Protein AF-A0A2D7Y5L9-F1 (afdb_monomer)

Nearest PDB structures (foldseek):
  1utx-assembly1_B  TM=8.898E-01  e=7.455E-01  Enterococcus faecalis
  3op9-assembly1_A  TM=8.907E-01  e=6.984E-01  Listeria innocua
  1jh9-assembly1_A-2  TM=6.437E-01  e=5.379E-01  Escherichia coli
  4ia8-assembly1_B  TM=8.920E-01  e=2.119E+00  Enterobacter sp. RFL1396
  2ox6-assembly2_C  TM=4.396E-01  e=1.342E+00  Shewanella oneidensis MR-1

pLDDT: mean 82.55, std 9.27, range [56.09, 93.94]

Sequence (67 aa):
MGGLLYGAHWQAELARALDVSLRNVQYMTAGDRTVHDGIARDLLNLLREQHAGQAEAIAQLEAKLEG

Solvent-accessible surface area (backbone atoms only — not comparable to full-atom values): 3911 Å² total; per-residue (Å²): 120,54,52,81,78,54,42,98,55,16,57,58,54,49,13,61,75,68,74,46,55,51,66,57,43,51,35,47,74,70,63,79,38,86,78,51,70,68,58,52,48,52,52,52,49,53,53,51,54,51,51,51,54,49,51,51,53,50,53,56,51,52,56,64,75,78,107

Structure (mmCIF, N/CA/C/O backb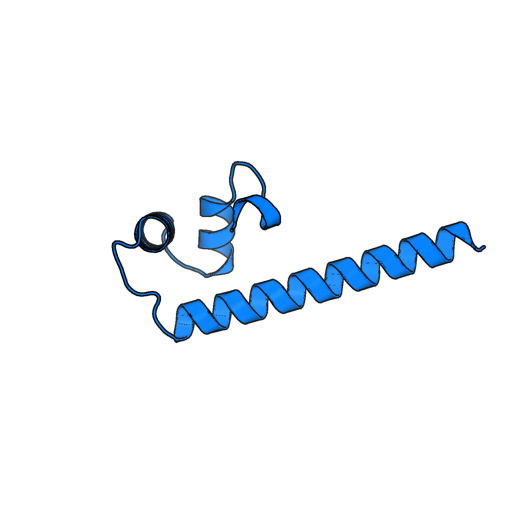one):
data_AF-A0A2D7Y5L9-F1
#
_entry.id   AF-A0A2D7Y5L9-F1
#
loop_
_atom_site.group_PDB
_atom_site.id
_atom_site.type_symbol
_atom_site.label_atom_id
_atom_site.label_alt_id
_atom_site.label_comp_id
_atom_site.label_asym_id
_atom_site.label_entity_id
_atom_site.label_seq_id
_atom_site.pdbx_PDB_ins_code
_atom_site.Cartn_x
_atom_site.Cartn_y
_atom_site.Cartn_z
_atom_site.occupancy
_atom_site.B_iso_or_equiv
_atom_site.auth_seq_id
_atom_site.auth_comp_id
_atom_site.auth_asym_id
_atom_site.auth_atom_id
_atom_site.pdbx_PDB_model_num
ATOM 1 N N . MET A 1 1 ? 0.832 9.240 -7.430 1.00 56.09 1 MET A N 1
ATOM 2 C CA . MET A 1 1 ? 0.003 8.115 -6.941 1.00 56.09 1 MET A CA 1
ATOM 3 C C . MET A 1 1 ? 0.648 7.381 -5.769 1.00 56.09 1 MET A C 1
ATOM 5 O O . MET A 1 1 ? 0.067 7.446 -4.702 1.00 56.09 1 MET A O 1
ATOM 9 N N . GLY A 1 2 ? 1.835 6.768 -5.862 1.00 56.62 2 GLY A N 1
ATOM 10 C CA . GLY A 1 2 ? 2.354 5.997 -4.714 1.00 56.62 2 GLY A CA 1
ATOM 11 C C . GLY A 1 2 ? 2.838 6.808 -3.498 1.00 56.62 2 GLY A C 1
ATOM 12 O O . GLY A 1 2 ? 2.841 6.277 -2.393 1.00 56.62 2 GLY A O 1
ATOM 13 N N . GLY A 1 3 ? 3.141 8.106 -3.641 1.00 58.75 3 GLY A N 1
ATOM 14 C CA . GLY A 1 3 ? 3.475 8.973 -2.496 1.00 58.75 3 GLY A CA 1
ATOM 15 C C . GLY A 1 3 ? 2.365 9.075 -1.437 1.00 58.75 3 GLY A C 1
ATOM 16 O O . GLY A 1 3 ? 2.663 9.301 -0.270 1.00 58.75 3 GLY A O 1
ATOM 17 N N . LEU A 1 4 ? 1.107 8.834 -1.826 1.00 64.56 4 LEU A N 1
ATOM 18 C CA . LEU A 1 4 ? -0.035 8.740 -0.907 1.00 64.56 4 LEU A CA 1
ATOM 19 C C . LEU A 1 4 ? -0.045 7.441 -0.085 1.00 64.56 4 LEU A C 1
ATOM 21 O O . LEU A 1 4 ? -0.633 7.425 0.987 1.00 64.56 4 LEU A O 1
ATOM 25 N N . LEU A 1 5 ? 0.595 6.370 -0.569 1.00 61.19 5 LEU A N 1
ATOM 26 C CA . LEU A 1 5 ? 0.608 5.066 0.104 1.00 61.19 5 LEU A CA 1
ATOM 27 C C . LEU A 1 5 ? 1.790 4.914 1.069 1.00 61.19 5 LEU A C 1
ATOM 29 O O . LEU A 1 5 ? 1.651 4.253 2.092 1.00 61.19 5 LEU A O 1
ATOM 33 N N . TYR A 1 6 ? 2.939 5.520 0.750 1.00 65.06 6 TYR A N 1
ATOM 34 C CA . TYR A 1 6 ? 4.216 5.214 1.416 1.00 65.06 6 TYR A CA 1
ATOM 35 C C . TYR A 1 6 ? 5.115 6.443 1.682 1.00 65.06 6 TYR A C 1
ATOM 37 O O . TYR A 1 6 ? 6.252 6.296 2.132 1.00 65.06 6 TYR A O 1
ATOM 45 N N . GLY A 1 7 ? 4.667 7.667 1.382 1.00 71.31 7 GLY A N 1
ATOM 46 C CA . GLY A 1 7 ? 5.473 8.876 1.594 1.00 71.31 7 GLY A CA 1
ATOM 47 C C . GLY A 1 7 ? 6.698 8.975 0.671 1.00 71.31 7 GLY A C 1
ATOM 48 O O . GLY A 1 7 ? 6.662 8.543 -0.479 1.00 71.31 7 GLY A O 1
ATOM 49 N N . ALA A 1 8 ? 7.799 9.573 1.143 1.00 75.12 8 ALA A N 1
ATOM 50 C CA . ALA A 1 8 ? 8.967 9.902 0.308 1.00 75.12 8 ALA A CA 1
ATOM 51 C C . ALA A 1 8 ? 9.658 8.680 -0.335 1.00 75.12 8 ALA A C 1
ATOM 53 O O . ALA A 1 8 ? 10.237 8.799 -1.413 1.00 75.12 8 ALA A O 1
ATOM 54 N N . HIS A 1 9 ? 9.559 7.498 0.281 1.00 79.94 9 HIS A N 1
ATOM 55 C CA . HIS A 1 9 ? 10.211 6.266 -0.186 1.00 79.94 9 HIS A CA 1
ATOM 56 C C . HIS A 1 9 ? 9.286 5.341 -0.982 1.00 79.94 9 HIS A C 1
ATOM 58 O O . HIS A 1 9 ? 9.595 4.167 -1.194 1.00 79.94 9 HIS A O 1
ATOM 64 N N . TRP A 1 10 ? 8.164 5.867 -1.471 1.00 83.12 10 TRP A N 1
ATOM 65 C CA . TRP A 1 10 ? 7.103 5.050 -2.041 1.00 83.12 10 TRP A CA 1
ATOM 66 C C . TRP A 1 10 ? 7.487 4.167 -3.217 1.00 83.12 10 TRP A C 1
ATOM 68 O O . TRP A 1 10 ? 6.884 3.117 -3.398 1.00 83.12 10 TRP A O 1
ATOM 78 N N . GLN A 1 11 ? 8.477 4.561 -4.017 1.00 84.94 11 GLN A N 1
ATOM 79 C CA . GLN A 1 11 ? 8.909 3.745 -5.149 1.00 84.94 11 GLN A CA 1
ATOM 80 C C . GLN A 1 11 ? 9.606 2.458 -4.687 1.00 84.94 11 GLN A C 1
ATOM 82 O O . GLN A 1 11 ? 9.430 1.418 -5.315 1.00 84.94 11 GLN A O 1
ATOM 8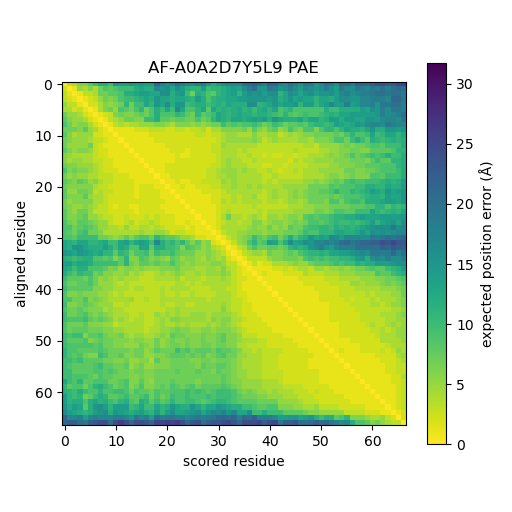7 N N . ALA A 1 12 ? 10.372 2.513 -3.592 1.00 86.69 12 ALA A N 1
ATOM 88 C CA . ALA A 1 12 ? 11.065 1.351 -3.039 1.00 86.69 12 ALA A CA 1
ATOM 89 C C . ALA A 1 12 ? 10.100 0.406 -2.316 1.00 86.69 12 ALA A C 1
ATOM 91 O O . ALA A 1 12 ? 10.182 -0.806 -2.496 1.00 86.69 12 ALA A O 1
ATOM 92 N N . GLU A 1 13 ? 9.159 0.960 -1.553 1.00 85.00 13 GLU A N 1
ATOM 93 C CA . GLU A 1 13 ? 8.123 0.169 -0.883 1.00 85.00 13 GLU A CA 1
ATOM 94 C C . GLU A 1 13 ? 7.184 -0.496 -1.893 1.00 85.00 13 GLU A C 1
ATOM 96 O O . GLU A 1 13 ? 6.924 -1.693 -1.801 1.00 85.00 13 GLU A O 1
ATOM 101 N N . LEU A 1 14 ? 6.769 0.234 -2.933 1.00 84.50 14 LEU A N 1
ATOM 102 C CA . LEU A 1 14 ? 5.942 -0.326 -3.998 1.00 84.50 14 LEU A CA 1
ATOM 103 C C . LEU A 1 14 ? 6.673 -1.425 -4.780 1.00 84.50 14 LEU A C 1
ATOM 105 O O . LEU A 1 14 ? 6.065 -2.428 -5.137 1.00 84.50 14 LEU A O 1
ATOM 109 N N . ALA A 1 15 ? 7.975 -1.260 -5.030 1.00 89.12 15 ALA A N 1
ATOM 110 C CA . ALA A 1 15 ? 8.789 -2.281 -5.685 1.00 89.12 15 ALA A CA 1
ATOM 111 C C . ALA A 1 15 ? 8.808 -3.590 -4.881 1.00 89.12 15 ALA A C 1
ATOM 113 O O . ALA A 1 15 ? 8.605 -4.656 -5.455 1.00 89.12 15 ALA A O 1
ATOM 114 N N . ARG A 1 16 ? 8.985 -3.506 -3.555 1.00 87.50 16 ARG A N 1
ATOM 115 C CA . ARG A 1 16 ? 8.920 -4.677 -2.667 1.00 87.50 16 ARG A CA 1
ATOM 116 C C . ARG A 1 16 ? 7.536 -5.308 -2.652 1.00 87.50 16 ARG A C 1
ATOM 118 O O . ARG A 1 16 ? 7.431 -6.522 -2.737 1.00 87.50 16 ARG A O 1
ATOM 125 N N . ALA A 1 17 ? 6.494 -4.491 -2.550 1.00 85.75 17 ALA A N 1
ATOM 126 C CA . ALA A 1 17 ? 5.132 -4.987 -2.421 1.00 85.75 17 ALA A CA 1
ATOM 127 C C . ALA A 1 17 ? 4.611 -5.664 -3.700 1.00 85.75 17 ALA A C 1
ATOM 129 O O . ALA A 1 17 ? 3.802 -6.580 -3.624 1.00 85.75 17 ALA A O 1
ATOM 130 N N . LEU A 1 18 ? 5.099 -5.232 -4.864 1.00 84.62 18 LEU A N 1
ATOM 131 C CA . LEU A 1 18 ? 4.780 -5.833 -6.161 1.00 84.62 18 LEU A CA 1
ATOM 132 C C . LEU A 1 18 ? 5.790 -6.910 -6.596 1.00 84.62 18 LEU A C 1
ATOM 134 O O . LEU A 1 18 ? 5.661 -7.426 -7.700 1.00 84.62 18 LEU A O 1
ATOM 138 N N . ASP A 1 19 ? 6.811 -7.204 -5.784 1.00 87.19 19 ASP A N 1
ATOM 139 C CA . ASP A 1 19 ? 7.935 -8.093 -6.124 1.00 87.19 19 ASP A CA 1
ATOM 140 C C . ASP A 1 19 ? 8.583 -7.778 -7.493 1.00 87.19 19 ASP A C 1
ATOM 142 O O . ASP A 1 19 ? 8.859 -8.638 -8.330 1.00 87.19 19 ASP A O 1
ATOM 146 N N . VAL A 1 20 ? 8.823 -6.489 -7.753 1.00 86.75 20 VAL A N 1
ATOM 147 C CA . VAL A 1 20 ? 9.481 -6.004 -8.976 1.00 86.75 20 VAL A CA 1
ATOM 148 C C . VAL A 1 20 ? 10.698 -5.146 -8.65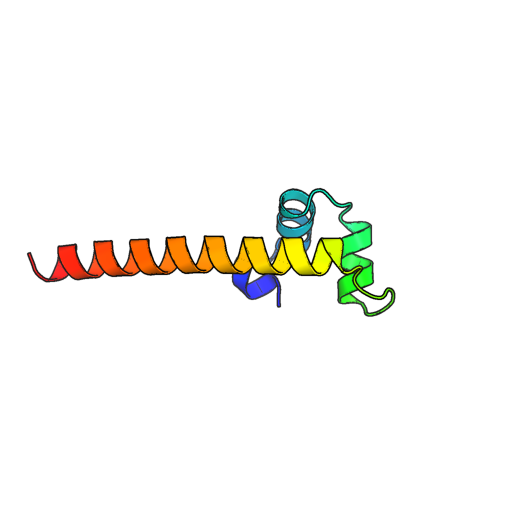2 1.00 86.75 20 VAL A C 1
ATOM 150 O O . VAL A 1 20 ? 10.854 -4.603 -7.563 1.00 86.75 20 VAL A O 1
ATOM 153 N N . SER A 1 21 ? 11.581 -4.953 -9.634 1.00 88.56 21 SER A N 1
ATOM 154 C CA . SER A 1 21 ? 12.719 -4.046 -9.456 1.00 88.56 21 SER A CA 1
ATOM 155 C C . SER A 1 21 ? 12.279 -2.582 -9.302 1.00 88.56 21 SER A C 1
ATOM 157 O O . SER A 1 21 ? 11.362 -2.113 -9.981 1.00 88.56 21 SER A O 1
ATOM 159 N N . LEU A 1 22 ? 13.017 -1.809 -8.496 1.00 88.00 22 LEU A N 1
ATOM 160 C CA . LEU A 1 22 ? 12.830 -0.354 -8.375 1.00 88.00 22 LEU A CA 1
ATOM 161 C C . LEU A 1 22 ? 12.895 0.353 -9.740 1.00 88.00 22 LEU A C 1
ATOM 163 O O . LEU A 1 22 ? 12.154 1.298 -9.996 1.00 88.00 22 LEU A O 1
ATOM 167 N N . ARG A 1 23 ? 13.743 -0.147 -10.645 1.00 85.81 23 ARG A N 1
ATOM 168 C CA . ARG A 1 23 ? 13.868 0.358 -12.015 1.00 85.81 23 ARG A CA 1
ATOM 169 C C . ARG A 1 23 ? 12.583 0.145 -12.827 1.00 85.81 23 ARG A C 1
ATOM 171 O O . ARG A 1 23 ? 12.195 1.042 -13.567 1.00 85.81 23 ARG A O 1
ATOM 178 N N . ASN A 1 24 ? 11.894 -0.991 -12.668 1.00 83.12 24 ASN A N 1
ATOM 179 C CA . ASN A 1 24 ? 10.579 -1.197 -13.287 1.00 83.12 24 ASN A CA 1
ATOM 180 C C . ASN A 1 24 ? 9.556 -0.190 -12.759 1.00 83.12 24 ASN A C 1
ATOM 182 O O . ASN A 1 24 ? 8.830 0.396 -13.556 1.00 83.12 24 ASN A O 1
ATOM 186 N N . VAL A 1 25 ? 9.533 0.061 -11.445 1.00 85.00 25 VAL A N 1
ATOM 187 C CA . VAL A 1 25 ? 8.658 1.089 -10.858 1.00 85.00 25 VAL A CA 1
ATOM 188 C C . VAL A 1 25 ? 8.964 2.463 -11.446 1.00 85.00 25 VAL A C 1
ATOM 190 O O . VAL A 1 25 ? 8.051 3.139 -11.904 1.00 85.00 25 VAL A O 1
ATOM 193 N N . GLN A 1 26 ? 10.237 2.849 -11.529 1.00 85.75 26 GLN A N 1
ATOM 194 C CA . GLN A 1 26 ? 10.643 4.124 -12.124 1.00 85.75 26 GLN A CA 1
ATOM 195 C C . GLN A 1 26 ? 10.181 4.260 -13.583 1.00 85.75 26 GLN A C 1
ATOM 197 O O . GLN A 1 26 ? 9.565 5.272 -13.915 1.00 85.75 26 GLN A O 1
ATOM 202 N N . TYR A 1 27 ? 10.376 3.234 -14.420 1.00 83.44 27 TYR A N 1
ATOM 203 C CA . TYR A 1 27 ? 9.900 3.243 -15.811 1.00 83.44 27 TYR A CA 1
ATOM 204 C C . TYR A 1 27 ? 8.375 3.346 -15.925 1.00 83.44 27 TYR A C 1
ATOM 206 O O . TYR A 1 27 ? 7.878 4.105 -16.754 1.00 83.44 27 TYR A O 1
ATOM 214 N N . MET A 1 28 ? 7.625 2.633 -15.078 1.00 80.00 28 MET A N 1
ATOM 215 C CA . MET A 1 28 ? 6.161 2.742 -15.044 1.00 80.00 28 MET A CA 1
ATOM 216 C C . MET A 1 28 ? 5.716 4.153 -14.645 1.00 80.00 28 MET A C 1
ATOM 218 O O . MET A 1 28 ? 4.760 4.683 -15.200 1.00 80.00 28 MET A O 1
ATOM 222 N N . THR A 1 29 ? 6.425 4.791 -13.711 1.00 81.00 29 THR A N 1
ATOM 223 C CA . THR A 1 29 ? 6.092 6.149 -13.252 1.00 81.00 29 THR A CA 1
ATOM 224 C C . THR A 1 29 ? 6.502 7.245 -14.226 1.00 81.00 29 THR A C 1
ATOM 226 O O . THR A 1 29 ? 5.873 8.298 -14.241 1.00 81.00 29 THR A O 1
ATOM 229 N N . ALA A 1 30 ? 7.526 6.993 -15.042 1.00 81.94 30 ALA A N 1
ATOM 230 C CA . ALA A 1 30 ? 7.943 7.878 -16.123 1.00 81.94 30 ALA A CA 1
ATOM 231 C C . ALA A 1 30 ? 6.999 7.805 -17.339 1.00 81.94 30 ALA A C 1
ATOM 233 O O . ALA A 1 30 ? 7.033 8.691 -18.185 1.00 81.94 30 ALA A O 1
ATOM 234 N N . GLY A 1 31 ? 6.150 6.772 -17.423 1.00 75.12 31 GLY A N 1
ATOM 235 C CA . GLY A 1 31 ? 5.310 6.506 -18.595 1.00 75.12 31 GLY A CA 1
ATOM 236 C C . GLY A 1 31 ? 6.062 5.837 -19.752 1.00 75.12 31 GLY A C 1
ATOM 237 O O . GLY A 1 31 ? 5.484 5.634 -20.815 1.00 75.12 31 GLY A O 1
ATOM 238 N N . ASP A 1 32 ? 7.325 5.452 -19.539 1.00 69.19 32 ASP A N 1
ATOM 239 C CA . ASP A 1 32 ? 8.208 4.860 -20.554 1.00 69.19 32 ASP A CA 1
ATOM 240 C C . ASP A 1 32 ? 7.853 3.404 -20.895 1.00 69.19 32 ASP A C 1
ATOM 242 O O . ASP A 1 32 ? 8.281 2.871 -21.920 1.00 69.19 32 ASP A O 1
ATOM 246 N N . ARG A 1 33 ? 7.089 2.726 -20.029 1.00 70.69 33 ARG A N 1
ATOM 247 C CA . ARG A 1 33 ? 6.566 1.376 -20.277 1.00 70.69 33 ARG A CA 1
ATOM 248 C C . ARG A 1 33 ? 5.099 1.275 -19.903 1.00 70.69 33 ARG A C 1
ATOM 250 O O . ARG A 1 33 ? 4.690 1.713 -18.829 1.00 70.69 33 ARG A O 1
ATOM 257 N N . THR A 1 34 ? 4.339 0.599 -20.758 1.00 72.62 34 THR A N 1
ATOM 258 C CA . THR A 1 34 ? 2.980 0.153 -20.457 1.00 72.62 34 THR A CA 1
ATOM 259 C C . T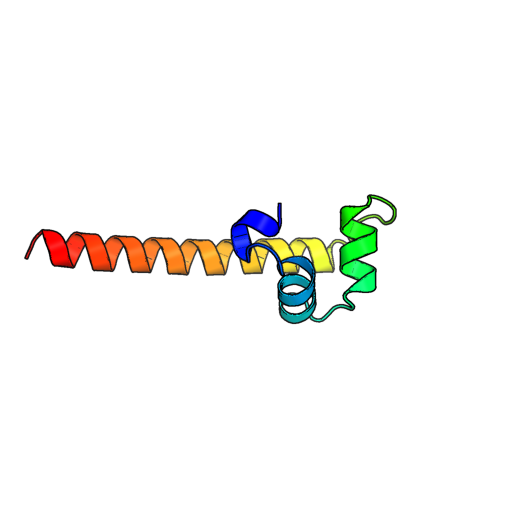HR A 1 34 ? 3.003 -0.782 -19.250 1.00 72.62 34 THR A C 1
ATOM 261 O O . THR A 1 34 ? 3.793 -1.728 -19.194 1.00 72.62 34 THR A O 1
ATOM 264 N N . VAL A 1 35 ? 2.137 -0.510 -18.275 1.00 74.44 35 VAL A N 1
ATOM 265 C CA . VAL A 1 35 ? 1.939 -1.388 -17.118 1.00 74.44 35 VAL A CA 1
ATOM 266 C C . VAL A 1 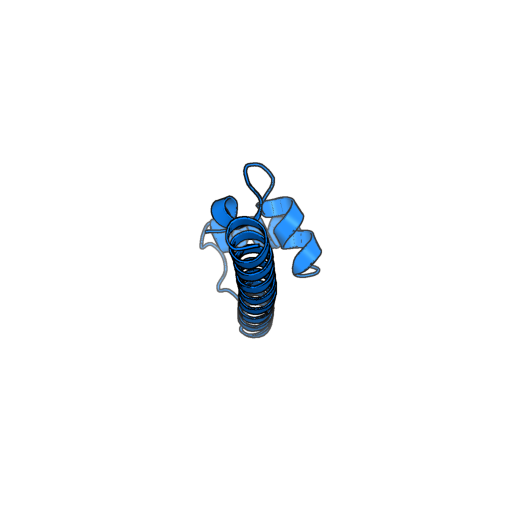35 ? 1.293 -2.674 -17.620 1.00 74.44 35 VAL A C 1
ATOM 268 O O . VAL A 1 35 ? 0.231 -2.633 -18.235 1.00 74.44 35 VAL A O 1
ATOM 271 N N . HIS A 1 36 ? 1.948 -3.809 -17.388 1.00 81.31 36 HIS A N 1
ATOM 272 C CA . HIS A 1 36 ? 1.404 -5.110 -17.762 1.00 81.31 36 HIS A CA 1
ATOM 273 C C . HIS A 1 36 ? 0.196 -5.462 -16.880 1.00 81.31 36 HIS A C 1
ATOM 275 O O . HIS A 1 36 ? 0.210 -5.170 -15.683 1.00 81.31 36 HIS A O 1
ATOM 281 N N . ASP A 1 37 ? -0.803 -6.151 -17.438 1.00 81.25 37 ASP A N 1
ATOM 282 C CA . ASP A 1 37 ? -2.067 -6.479 -16.756 1.00 81.25 37 ASP A CA 1
ATOM 283 C C . ASP A 1 37 ? -1.879 -7.183 -15.403 1.00 81.25 37 ASP A C 1
ATOM 285 O O . ASP A 1 37 ? -2.633 -6.935 -14.464 1.00 81.25 37 ASP A O 1
ATOM 289 N N . GLY A 1 38 ? -0.849 -8.027 -15.285 1.00 83.44 38 GLY A N 1
ATOM 290 C CA . GLY A 1 38 ? -0.464 -8.666 -14.018 1.00 83.44 38 GLY A CA 1
ATOM 291 C C . GLY A 1 38 ? -0.101 -7.646 -12.935 1.00 83.44 38 GLY A C 1
ATOM 292 O O . GLY A 1 38 ? -0.731 -7.616 -11.886 1.00 83.44 38 GLY A O 1
ATOM 293 N N . ILE A 1 39 ? 0.811 -6.719 -13.246 1.00 82.44 39 ILE A N 1
ATOM 294 C CA . ILE A 1 39 ? 1.229 -5.657 -12.317 1.00 82.44 39 ILE A CA 1
ATOM 295 C C . ILE A 1 39 ? 0.053 -4.733 -11.981 1.00 82.44 39 ILE A C 1
ATOM 297 O O . ILE A 1 39 ? -0.098 -4.306 -10.839 1.00 82.44 39 ILE A O 1
ATOM 301 N N . ALA A 1 40 ? -0.807 -4.428 -12.958 1.00 83.06 40 ALA A N 1
ATOM 302 C CA . ALA A 1 40 ? -2.006 -3.630 -12.718 1.00 83.06 40 ALA A CA 1
ATOM 303 C C . ALA A 1 40 ? -2.973 -4.329 -11.747 1.00 83.06 40 ALA A C 1
ATOM 305 O O . ALA A 1 40 ? -3.560 -3.680 -10.880 1.00 83.06 40 ALA A O 1
ATOM 306 N N . ARG A 1 41 ? -3.124 -5.653 -11.864 1.00 87.06 41 ARG A N 1
ATOM 307 C CA . ARG A 1 41 ? -3.947 -6.457 -10.955 1.00 87.06 41 ARG A CA 1
ATOM 308 C C . ARG A 1 41 ? -3.357 -6.519 -9.551 1.00 87.06 41 ARG A C 1
ATOM 310 O O . ARG A 1 41 ? -4.102 -6.326 -8.594 1.00 87.06 41 ARG A O 1
ATOM 317 N N . ASP A 1 42 ? -2.050 -6.714 -9.437 1.00 86.56 42 ASP A N 1
ATOM 318 C CA . ASP A 1 42 ? -1.356 -6.740 -8.148 1.00 86.56 42 ASP A CA 1
ATOM 319 C C . ASP A 1 42 ? -1.459 -5.383 -7.443 1.00 86.56 42 ASP A C 1
ATOM 321 O O . ASP A 1 42 ? -1.794 -5.312 -6.262 1.00 86.56 42 ASP A O 1
ATOM 325 N N . LEU A 1 43 ? -1.313 -4.287 -8.195 1.00 83.75 43 LEU A N 1
ATOM 326 C CA . LEU A 1 43 ? -1.509 -2.934 -7.680 1.00 83.75 43 LEU A CA 1
ATOM 327 C C . LEU A 1 43 ? -2.946 -2.700 -7.190 1.00 83.75 43 LEU A C 1
ATOM 329 O O . LEU A 1 43 ? -3.149 -2.098 -6.137 1.00 83.75 43 LEU A O 1
ATOM 333 N N . LEU A 1 44 ? -3.951 -3.176 -7.930 1.00 86.81 44 LEU A N 1
ATOM 334 C CA . LEU A 1 44 ? -5.354 -3.076 -7.516 1.00 86.81 44 LEU A CA 1
ATOM 335 C C . LEU A 1 44 ? -5.646 -3.874 -6.242 1.00 86.81 44 LEU A C 1
ATOM 337 O O . LEU A 1 44 ? -6.412 -3.402 -5.401 1.00 86.81 44 LEU A O 1
ATOM 341 N N . ASN A 1 45 ? -5.061 -5.062 -6.092 1.00 89.12 45 ASN A N 1
ATOM 342 C CA . ASN A 1 45 ? -5.222 -5.877 -4.888 1.00 89.12 45 ASN A CA 1
ATOM 343 C C . ASN A 1 45 ? -4.583 -5.196 -3.677 1.00 89.12 45 ASN A C 1
ATOM 345 O O . ASN A 1 45 ? -5.256 -5.013 -2.665 1.00 89.12 45 ASN A O 1
ATOM 349 N N . LEU A 1 46 ? -3.352 -4.706 -3.830 1.00 87.25 46 LEU A N 1
ATOM 350 C CA . LEU A 1 46 ? -2.647 -3.965 -2.789 1.00 87.25 46 LEU A CA 1
ATOM 351 C C . LEU A 1 46 ? -3.452 -2.748 -2.301 1.00 87.25 46 LEU A C 1
ATOM 353 O O . LEU A 1 46 ? -3.612 -2.532 -1.101 1.00 87.25 46 LEU A O 1
ATOM 357 N N . LEU A 1 47 ? -4.017 -1.974 -3.232 1.00 85.69 47 LEU A N 1
ATOM 358 C CA . LEU A 1 47 ? -4.857 -0.820 -2.901 1.00 85.69 47 LEU A CA 1
ATOM 359 C C . LEU A 1 47 ? -6.116 -1.214 -2.115 1.00 85.69 47 LEU A C 1
ATOM 361 O O . LEU A 1 47 ? -6.516 -0.499 -1.196 1.00 85.69 47 LEU A O 1
ATOM 365 N N . ARG A 1 48 ? -6.748 -2.341 -2.462 1.00 89.19 48 ARG A N 1
ATOM 366 C CA . ARG A 1 48 ? -7.944 -2.841 -1.765 1.00 89.19 48 ARG A CA 1
ATOM 367 C C . ARG A 1 48 ? -7.625 -3.313 -0.354 1.00 89.19 48 ARG A C 1
ATOM 369 O O . ARG A 1 48 ? -8.367 -2.978 0.564 1.00 89.19 48 ARG A O 1
ATOM 376 N N . GLU A 1 49 ? -6.537 -4.057 -0.186 1.00 88.56 49 GLU A N 1
ATOM 377 C CA . GLU A 1 49 ? -6.080 -4.540 1.121 1.00 88.56 49 GLU A CA 1
ATOM 378 C C . GLU A 1 49 ? -5.754 -3.375 2.054 1.00 88.56 49 GLU A C 1
ATOM 380 O O . GLU A 1 49 ? -6.230 -3.329 3.190 1.00 88.56 49 GLU A O 1
ATOM 385 N N . GLN A 1 50 ? -5.023 -2.377 1.551 1.00 86.06 50 GLN A N 1
ATOM 386 C CA . GLN A 1 50 ? -4.689 -1.192 2.333 1.00 86.06 50 GLN A CA 1
ATOM 387 C C . GLN A 1 50 ? -5.938 -0.386 2.716 1.00 86.06 50 GLN A C 1
ATOM 389 O O . GLN A 1 50 ? -6.056 0.042 3.863 1.00 86.06 50 GLN A O 1
ATOM 394 N N . HIS A 1 51 ? -6.892 -0.216 1.796 1.00 87.50 51 HIS A N 1
ATOM 395 C CA . HIS A 1 51 ? -8.155 0.462 2.090 1.00 87.50 51 HIS A CA 1
ATOM 396 C C . HIS A 1 51 ? -8.987 -0.289 3.142 1.00 87.50 51 HIS A C 1
ATOM 398 O O . HIS A 1 51 ? -9.560 0.336 4.032 1.00 87.50 51 HIS A O 1
ATOM 404 N N . ALA A 1 52 ? -9.042 -1.622 3.074 1.00 88.94 52 ALA A N 1
ATOM 405 C CA . ALA A 1 52 ? -9.741 -2.433 4.069 1.00 88.94 52 ALA A CA 1
ATOM 406 C C . ALA A 1 52 ? -9.118 -2.272 5.467 1.00 88.94 52 ALA A C 1
ATOM 408 O O . ALA A 1 52 ? -9.841 -2.009 6.426 1.00 88.94 52 ALA A O 1
ATOM 409 N N . GLY A 1 53 ? -7.786 -2.333 5.570 1.00 87.50 53 GLY A N 1
ATOM 410 C CA . GLY A 1 53 ? -7.083 -2.117 6.838 1.00 87.50 53 GLY A CA 1
ATOM 411 C C . GLY A 1 53 ? -7.262 -0.699 7.394 1.00 87.50 53 GLY A C 1
ATOM 412 O O . GLY A 1 53 ? -7.419 -0.518 8.599 1.00 87.50 53 GLY A O 1
ATOM 413 N N . GLN A 1 54 ? -7.299 0.317 6.525 1.00 87.88 54 GLN A N 1
ATOM 414 C CA . GLN A 1 54 ? -7.600 1.695 6.927 1.00 87.88 54 GLN A CA 1
ATOM 415 C C . GLN A 1 54 ? -9.030 1.839 7.459 1.00 87.88 54 GLN A C 1
ATOM 417 O O . GLN A 1 54 ? -9.223 2.463 8.500 1.00 87.88 54 GLN A O 1
ATOM 422 N N . ALA A 1 55 ? -10.018 1.250 6.781 1.00 91.31 55 ALA A N 1
ATOM 423 C CA . ALA A 1 55 ? -11.409 1.274 7.226 1.00 91.31 55 ALA A CA 1
ATOM 424 C C . ALA A 1 55 ? -11.586 0.581 8.587 1.00 91.31 55 ALA A C 1
ATOM 426 O O . ALA A 1 55 ? -12.277 1.105 9.457 1.00 91.31 55 ALA A O 1
ATOM 427 N N . GLU A 1 56 ? -10.914 -0.553 8.800 1.00 92.62 56 GLU A N 1
ATOM 428 C CA . GLU A 1 56 ? -10.917 -1.246 10.090 1.00 92.62 56 GLU A CA 1
ATOM 429 C C . GLU A 1 56 ? -10.284 -0.390 11.197 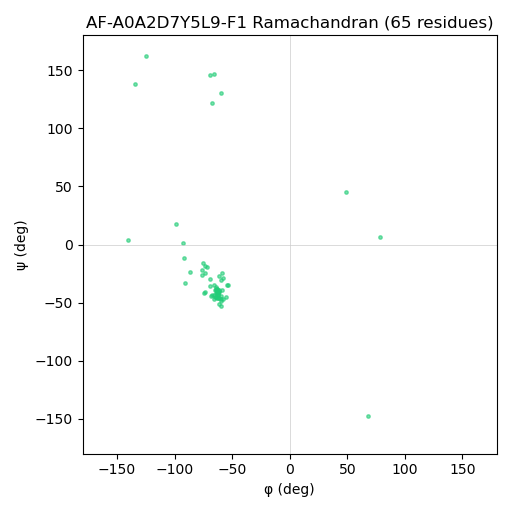1.00 92.62 56 GLU A C 1
ATOM 431 O O . GLU A 1 56 ? -10.859 -0.246 12.276 1.00 92.62 56 GLU A O 1
ATOM 436 N N . ALA A 1 57 ? -9.132 0.231 10.928 1.00 90.06 57 ALA A N 1
ATOM 437 C CA . ALA A 1 57 ? -8.467 1.105 11.890 1.00 90.06 57 ALA A CA 1
ATOM 438 C C . ALA A 1 57 ? -9.328 2.323 12.265 1.00 90.06 57 ALA A C 1
ATOM 440 O O . ALA A 1 57 ? -9.375 2.700 13.437 1.00 90.06 57 ALA A O 1
ATOM 441 N N . ILE A 1 58 ? -10.029 2.919 11.294 1.00 93.00 58 ILE A N 1
ATOM 442 C CA . ILE A 1 58 ? -10.978 4.016 11.534 1.00 93.00 58 ILE A CA 1
ATOM 443 C C . ILE A 1 58 ? -12.114 3.539 12.444 1.00 93.00 58 ILE A C 1
ATOM 445 O O . ILE A 1 58 ? -12.333 4.147 13.488 1.00 93.00 58 ILE A O 1
ATOM 449 N N . ALA A 1 59 ? -12.760 2.415 12.119 1.00 93.81 59 ALA A N 1
ATOM 450 C CA . ALA A 1 59 ? -13.860 1.874 12.919 1.00 93.81 59 ALA A CA 1
ATOM 451 C C . ALA A 1 59 ? -13.437 1.563 14.368 1.00 93.81 59 ALA A C 1
ATOM 453 O O . ALA A 1 59 ? -14.174 1.832 15.316 1.00 93.81 59 ALA A O 1
ATOM 454 N N . GLN A 1 60 ? -12.222 1.037 14.567 1.00 92.06 60 GLN A N 1
ATOM 455 C CA . GLN A 1 60 ? -11.672 0.793 15.905 1.00 92.06 60 GLN A CA 1
ATOM 456 C C . GLN A 1 60 ? -11.431 2.087 16.695 1.00 92.06 60 GLN A C 1
ATOM 458 O O . GLN A 1 60 ? -11.557 2.088 17.920 1.00 92.06 60 GLN A O 1
ATOM 463 N N . LEU A 1 61 ? -11.039 3.175 16.027 1.00 93.94 61 LEU A N 1
ATOM 464 C CA . LEU A 1 61 ? -10.849 4.477 16.667 1.00 93.94 61 LEU A CA 1
ATOM 465 C C . LEU A 1 61 ? -12.186 5.136 17.013 1.00 93.94 61 LEU A C 1
ATOM 467 O O . LEU A 1 61 ? -12.312 5.665 18.112 1.00 93.94 61 LEU A O 1
ATOM 471 N N . GLU A 1 62 ? -13.180 5.059 16.129 1.00 93.94 62 GLU A N 1
ATOM 472 C CA . GLU A 1 62 ? -14.539 5.556 16.386 1.00 93.94 62 GLU A CA 1
ATOM 473 C C . GLU A 1 62 ? -15.161 4.852 17.599 1.00 93.94 62 GLU A C 1
ATOM 475 O O . GLU A 1 62 ? -15.579 5.514 18.547 1.00 93.94 62 GLU A O 1
ATOM 480 N N . ALA A 1 63 ? -15.085 3.518 17.656 1.00 93.19 63 ALA A N 1
ATOM 481 C CA . ALA A 1 63 ? -15.588 2.742 18.792 1.00 93.19 63 ALA A CA 1
ATOM 482 C C . ALA A 1 63 ? -14.910 3.100 20.131 1.00 93.19 63 ALA A C 1
ATOM 484 O O . ALA A 1 63 ? -15.534 3.010 21.184 1.00 93.19 63 ALA A O 1
ATOM 485 N N . LYS A 1 64 ? -13.633 3.513 20.108 1.00 90.50 64 LYS A N 1
ATOM 486 C CA . LYS A 1 64 ? -12.903 3.973 21.304 1.00 90.50 64 LYS A CA 1
ATOM 487 C C . LYS A 1 64 ? -13.290 5.379 21.759 1.00 9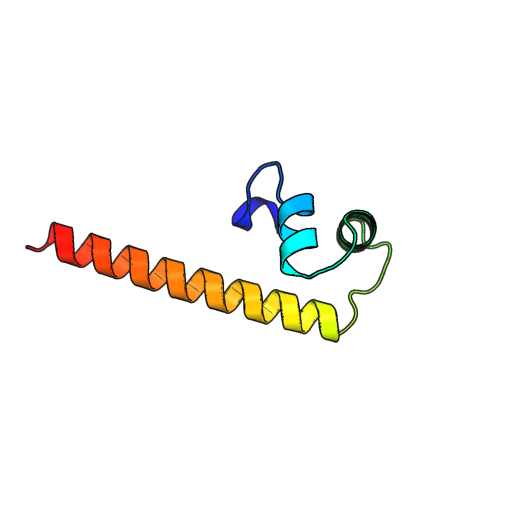0.50 64 LYS A C 1
ATOM 489 O O . LYS A 1 64 ? -12.993 5.724 22.895 1.00 90.50 64 LYS A O 1
ATOM 494 N N . LEU A 1 65 ? -13.851 6.203 20.877 1.00 89.50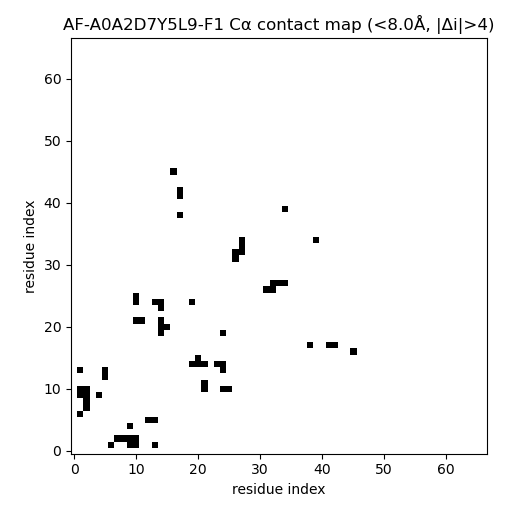 65 LEU A N 1
ATOM 495 C CA . LEU A 1 65 ? -14.298 7.557 21.210 1.00 89.50 65 LEU A CA 1
ATOM 496 C C . LEU A 1 65 ? -15.733 7.573 2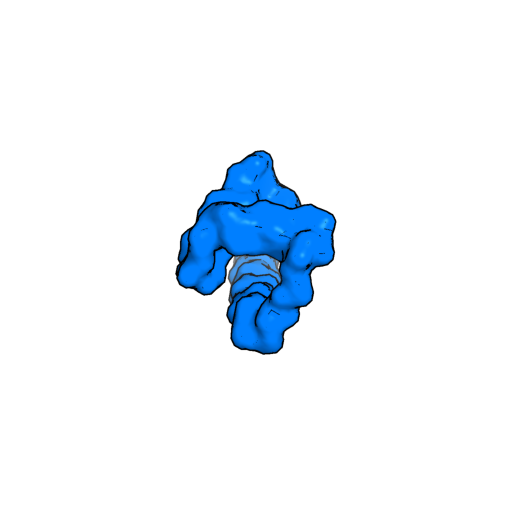1.755 1.00 89.50 65 LEU A C 1
ATOM 498 O O . LEU A 1 65 ? -16.095 8.509 22.463 1.00 89.50 65 LEU A O 1
ATOM 502 N N . GLU A 1 66 ? -16.537 6.560 21.423 1.00 81.50 66 GLU A N 1
ATOM 503 C CA . GLU A 1 66 ? -17.936 6.422 21.854 1.00 81.50 66 GLU A CA 1
ATOM 504 C C . GLU A 1 66 ? -18.123 5.621 23.160 1.00 81.50 66 GLU A C 1
ATOM 506 O O . GLU A 1 66 ? -19.225 5.621 23.713 1.00 81.50 66 GLU A O 1
ATOM 511 N N . GLY A 1 67 ? -17.076 4.943 23.648 1.00 63.84 67 GLY A N 1
ATOM 512 C CA . GLY A 1 67 ? -17.074 4.152 24.891 1.00 63.84 67 GLY A CA 1
ATOM 513 C C . GLY A 1 67 ? -16.333 4.824 26.038 1.00 63.84 67 GLY A C 1
ATOM 514 O O . GLY A 1 67 ? -16.794 4.660 27.190 1.00 63.84 67 GLY A O 1
#

Mean predicted aligned error: 6.69 Å

Secondary structure (DSSP, 8-state):
-THHHHGGGHHHHHHHHTT--HHHHHHHHHTSSPPPHHHHHHHHHHHHHHHHHHHHHHHHHHHHHH-

Foldseek 3Di:
DQCVVPNPCRLVVLCVQLVHDSVVSVCVVVVVDDDDPSSVVSVVVVVVVVVVVVVVVVVVVVVVVVD

Radius of gyration: 15.13 Å; Cα contacts (8 Å, |Δi|>4): 33; chains: 1; bounding box: 32×19×45 Å